Protein AF-S4P2X3-F1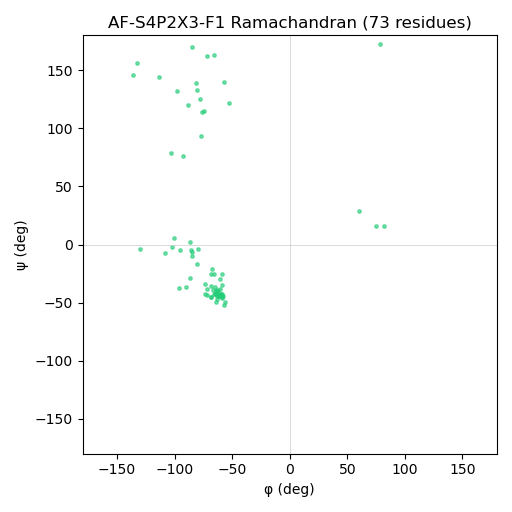 (afdb_monomer)

pLDDT: mean 86.34, std 9.55, range [54.25, 96.56]

Solvent-accessible surface area (backbone atoms only — not comparable to full-atom values): 4571 Å² total; per-residue (Å²): 91,85,27,38,67,59,48,35,54,45,35,34,76,76,70,70,36,54,54,72,59,45,52,56,51,44,52,52,37,30,77,70,69,75,44,73,80,60,87,39,86,61,50,69,77,61,92,85,60,69,62,74,80,73,53,58,48,86,43,94,89,51,4,70,61,41,44,51,33,70,77,65,74,48,133

Structure (mmCIF, N/CA/C/O backbone):
data_AF-S4P2X3-F1
#
_entry.id   AF-S4P2X3-F1
#
loop_
_atom_site.group_PDB
_atom_site.id
_atom_site.type_symbol
_atom_site.label_atom_id
_atom_site.label_alt_id
_atom_site.label_comp_id
_atom_site.label_asym_id
_atom_site.label_entity_id
_atom_site.label_seq_id
_atom_site.pdbx_PDB_ins_code
_atom_site.Cartn_x
_atom_site.Cartn_y
_atom_site.Cartn_z
_atom_site.occupancy
_atom_site.B_iso_or_equiv
_atom_site.auth_seq_id
_atom_site.auth_comp_id
_atom_site.auth_asym_id
_atom_site.auth_atom_id
_atom_site.pdbx_PDB_model_num
ATOM 1 N N . PRO A 1 1 ? 7.610 3.806 -4.298 1.00 77.31 1 PRO A N 1
ATOM 2 C CA . PRO A 1 1 ? 6.555 2.883 -3.823 1.00 77.31 1 PRO A CA 1
ATOM 3 C C . PRO A 1 1 ? 5.655 3.566 -2.797 1.00 77.31 1 PRO A C 1
ATOM 5 O O . PRO A 1 1 ? 6.029 4.630 -2.315 1.00 77.31 1 PRO A O 1
ATOM 8 N N . LEU A 1 2 ? 4.485 2.997 -2.494 1.00 81.62 2 LEU A N 1
ATOM 9 C CA . LEU A 1 2 ? 3.569 3.565 -1.503 1.00 81.62 2 LEU A CA 1
ATOM 10 C C . LEU A 1 2 ? 3.907 3.029 -0.105 1.00 81.62 2 LEU A C 1
ATOM 12 O O . LEU A 1 2 ? 3.861 1.818 0.103 1.00 81.62 2 LEU A O 1
ATOM 16 N N . ASP A 1 3 ? 4.239 3.920 0.828 1.00 88.88 3 ASP A N 1
ATOM 17 C CA . ASP A 1 3 ? 4.466 3.561 2.230 1.00 88.88 3 ASP A CA 1
ATOM 18 C C . ASP A 1 3 ? 3.155 3.513 3.039 1.00 88.88 3 ASP A C 1
ATOM 20 O O . ASP A 1 3 ? 2.081 3.921 2.582 1.00 88.88 3 ASP A O 1
ATOM 24 N N . THR A 1 4 ? 3.256 3.001 4.267 1.00 87.19 4 THR A N 1
ATOM 25 C CA . THR A 1 4 ? 2.113 2.808 5.177 1.00 87.19 4 THR A CA 1
ATOM 26 C C . THR A 1 4 ? 1.377 4.118 5.484 1.00 87.19 4 THR A C 1
ATOM 28 O O . THR A 1 4 ? 0.146 4.165 5.496 1.00 87.19 4 THR A O 1
ATOM 31 N N . VAL A 1 5 ? 2.121 5.199 5.723 1.00 88.38 5 VAL A N 1
ATOM 32 C CA . VAL A 1 5 ? 1.569 6.485 6.165 1.00 88.38 5 VAL A CA 1
ATOM 33 C C . VAL A 1 5 ? 0.847 7.175 5.011 1.00 88.38 5 VAL A C 1
ATOM 35 O O . VAL A 1 5 ? -0.247 7.720 5.185 1.00 88.38 5 VAL A O 1
ATOM 38 N N . GLU A 1 6 ? 1.428 7.145 3.815 1.00 90.50 6 GLU A N 1
ATOM 39 C CA . GLU A 1 6 ? 0.808 7.699 2.619 1.00 90.50 6 GLU A CA 1
ATOM 40 C C . GLU A 1 6 ? -0.415 6.885 2.184 1.00 90.50 6 GLU A C 1
ATOM 42 O O . GLU A 1 6 ? -1.424 7.485 1.799 1.00 90.50 6 GLU A O 1
ATOM 47 N N . LEU A 1 7 ? -0.398 5.554 2.337 1.00 91.69 7 LEU A N 1
ATOM 48 C CA . LEU A 1 7 ? -1.583 4.716 2.133 1.00 91.69 7 LEU A CA 1
ATOM 49 C C . LEU A 1 7 ? -2.742 5.154 3.042 1.00 91.69 7 LEU A C 1
ATOM 51 O O . LEU A 1 7 ? -3.837 5.431 2.546 1.00 91.69 7 LEU A O 1
ATOM 55 N N . GLU A 1 8 ? -2.511 5.280 4.352 1.00 91.94 8 GLU A N 1
ATOM 56 C CA . GLU A 1 8 ? -3.539 5.704 5.313 1.00 91.94 8 GLU A CA 1
ATOM 57 C C . GLU A 1 8 ? -4.075 7.115 5.009 1.00 91.94 8 GLU A C 1
ATOM 59 O O . GLU A 1 8 ? -5.292 7.348 4.997 1.00 91.94 8 GLU A O 1
ATOM 64 N N . LYS A 1 9 ? -3.185 8.069 4.697 1.00 92.62 9 LYS A N 1
ATOM 65 C CA . LYS A 1 9 ? -3.573 9.443 4.334 1.00 92.62 9 LYS A CA 1
ATOM 66 C C . LYS A 1 9 ? -4.393 9.491 3.047 1.00 92.62 9 LYS A C 1
ATOM 68 O O . LYS A 1 9 ? -5.346 10.273 2.955 1.00 92.62 9 LYS A O 1
ATOM 73 N N . LEU A 1 10 ? -4.016 8.730 2.020 1.00 94.44 10 LEU A N 1
ATOM 74 C CA . LEU A 1 10 ? -4.723 8.718 0.738 1.00 94.44 10 LEU A CA 1
ATOM 75 C C . LEU A 1 10 ? -6.076 8.019 0.856 1.00 94.44 10 LEU A C 1
ATOM 77 O O . LEU A 1 10 ? -7.069 8.574 0.380 1.00 94.44 10 LEU A O 1
ATOM 81 N N . ALA A 1 11 ? -6.144 6.882 1.550 1.00 94.88 11 ALA A N 1
ATOM 82 C CA . ALA A 1 11 ? -7.392 6.166 1.799 1.00 94.88 11 ALA A CA 1
ATOM 83 C C . ALA A 1 11 ? -8.411 7.049 2.537 1.00 94.88 11 ALA A C 1
ATOM 85 O O . ALA A 1 11 ? -9.562 7.163 2.111 1.00 94.88 11 ALA A O 1
ATOM 86 N N . SER A 1 12 ? -7.977 7.780 3.566 1.00 95.44 12 SER A N 1
ATOM 87 C CA . SER A 1 12 ? -8.844 8.724 4.279 1.00 95.44 12 SER A CA 1
ATOM 88 C C . SER A 1 12 ? -9.306 9.881 3.387 1.00 95.44 12 SER A C 1
ATOM 90 O O . SER A 1 12 ? -10.503 10.164 3.280 1.00 95.44 12 SER A O 1
ATOM 92 N N . ARG A 1 13 ? -8.384 10.539 2.670 1.00 96.12 13 ARG A N 1
ATOM 93 C CA . ARG A 1 13 ? -8.721 11.722 1.859 1.00 96.12 13 ARG A CA 1
ATOM 94 C C . ARG A 1 13 ? -9.604 11.388 0.658 1.00 96.12 13 ARG A C 1
ATOM 96 O O . ARG A 1 13 ? -10.565 12.121 0.401 1.00 96.12 13 ARG A O 1
ATOM 103 N N . LYS A 1 14 ? -9.266 10.322 -0.071 1.00 96.25 14 LYS A N 1
ATOM 104 C CA . LYS A 1 14 ? -9.852 9.974 -1.374 1.00 96.25 14 LYS A CA 1
ATOM 105 C C . LYS A 1 14 ? -10.978 8.951 -1.274 1.00 96.25 14 LYS A C 1
ATOM 107 O O . LYS A 1 14 ? -11.958 9.098 -1.991 1.00 96.25 14 LYS A O 1
ATOM 112 N N . LEU A 1 15 ? -10.862 7.971 -0.378 1.00 95.44 15 LEU A N 1
ATOM 113 C CA . LEU A 1 15 ? -11.818 6.863 -0.254 1.00 95.44 15 LEU A CA 1
ATOM 114 C C . LEU A 1 15 ? -12.697 6.956 1.004 1.00 95.44 15 LEU A C 1
ATOM 116 O O . LEU A 1 15 ? -13.634 6.180 1.145 1.00 95.44 15 LEU A O 1
ATOM 120 N N . LYS A 1 16 ? -12.423 7.913 1.904 1.00 96.56 16 LYS A N 1
ATOM 121 C CA . LYS A 1 16 ? -13.137 8.115 3.182 1.00 96.56 16 LYS A CA 1
ATOM 122 C C . LYS A 1 16 ? -13.061 6.911 4.131 1.00 96.56 16 LYS A C 1
ATOM 124 O O . LYS A 1 16 ? -13.944 6.716 4.962 1.00 96.56 16 LYS A O 1
ATOM 129 N N . ILE A 1 17 ? -11.982 6.134 4.043 1.00 96.31 17 ILE A N 1
ATOM 130 C CA . ILE A 1 17 ? -11.718 4.983 4.915 1.00 96.31 17 ILE A CA 1
ATOM 131 C C . ILE A 1 17 ? -10.762 5.417 6.032 1.00 96.31 17 ILE A C 1
ATOM 133 O O . ILE A 1 17 ? -9.749 6.064 5.773 1.00 96.31 17 ILE A O 1
ATOM 137 N N . ASN A 1 18 ? -11.072 5.087 7.288 1.00 95.19 18 ASN A N 1
ATOM 138 C CA . ASN A 1 18 ? -10.183 5.404 8.411 1.00 95.19 18 ASN A CA 1
ATOM 139 C C . ASN A 1 18 ? -8.920 4.515 8.413 1.00 95.19 18 ASN A C 1
ATOM 141 O O . ASN A 1 18 ? -8.893 3.455 7.786 1.00 95.19 18 ASN A O 1
ATOM 145 N N . ALA A 1 19 ?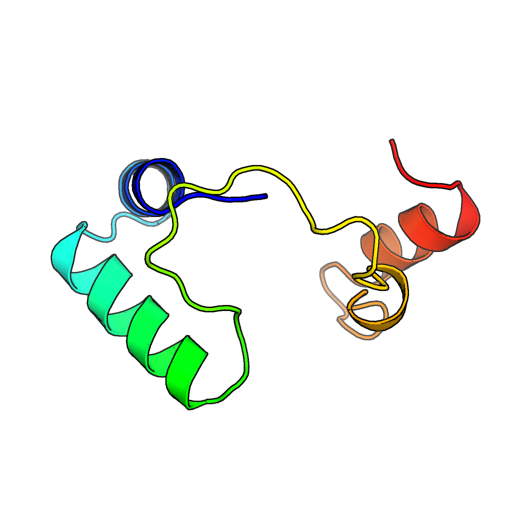 -7.876 4.930 9.136 1.00 91.75 19 ALA A N 1
ATOM 146 C CA . ALA A 1 19 ? -6.581 4.238 9.151 1.00 91.75 19 ALA A CA 1
ATOM 147 C C . ALA A 1 19 ? -6.682 2.773 9.619 1.00 91.75 19 ALA A C 1
ATOM 149 O O . ALA A 1 19 ? -6.180 1.870 8.955 1.00 91.75 19 ALA A O 1
ATOM 150 N N . LYS A 1 20 ? -7.415 2.513 10.712 1.00 93.31 20 LYS A N 1
ATOM 151 C CA . LYS A 1 20 ? -7.585 1.157 11.263 1.00 93.31 20 LYS A CA 1
ATOM 152 C C . LYS A 1 20 ? -8.209 0.203 10.243 1.00 93.31 20 LYS A C 1
ATOM 154 O O . LYS A 1 20 ? -7.745 -0.922 10.083 1.00 93.31 20 LYS A O 1
ATOM 159 N N . GLU A 1 21 ? -9.250 0.659 9.557 1.00 95.81 21 GLU A N 1
ATOM 160 C CA . GLU A 1 21 ? -9.940 -0.132 8.544 1.00 95.81 21 GLU A CA 1
ATOM 161 C C . GLU A 1 21 ? -9.097 -0.300 7.276 1.00 95.81 21 GLU A C 1
ATOM 163 O O . GLU A 1 21 ? -9.046 -1.393 6.714 1.00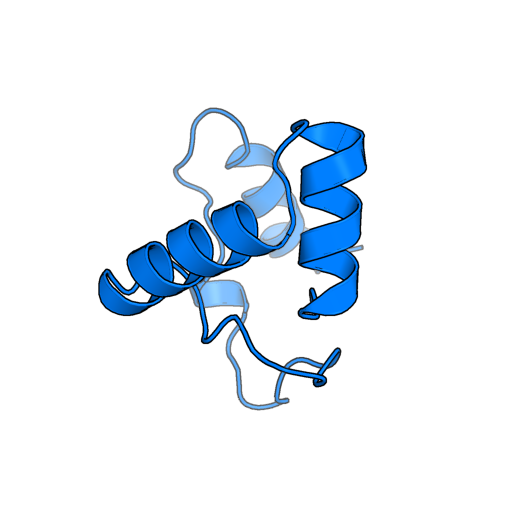 95.81 21 GLU A O 1
ATOM 168 N N . THR A 1 22 ? -8.365 0.744 6.877 1.00 96.12 22 THR A N 1
ATOM 169 C CA . THR A 1 22 ? -7.409 0.690 5.760 1.00 96.12 22 THR A CA 1
ATOM 170 C C . THR A 1 22 ? -6.376 -0.408 5.988 1.00 96.12 22 THR A C 1
ATOM 172 O O . THR A 1 22 ? -6.197 -1.268 5.127 1.00 96.12 22 THR A O 1
ATOM 175 N N . MET A 1 23 ? -5.761 -0.446 7.174 1.00 93.69 23 MET A N 1
ATOM 176 C CA . MET A 1 23 ? -4.759 -1.459 7.506 1.00 93.69 23 MET A CA 1
ATOM 177 C C . MET A 1 23 ? -5.349 -2.866 7.586 1.00 93.69 23 MET A C 1
ATOM 179 O O . MET A 1 23 ? -4.742 -3.806 7.081 1.00 93.69 23 MET A O 1
ATOM 183 N N . ARG A 1 24 ? -6.562 -3.017 8.131 1.00 95.44 24 ARG A N 1
ATOM 184 C CA . ARG A 1 24 ? -7.266 -4.309 8.164 1.00 95.44 24 ARG A CA 1
ATOM 185 C C . ARG A 1 24 ? -7.533 -4.854 6.755 1.00 95.44 24 ARG A C 1
ATOM 187 O O . ARG A 1 24 ? -7.375 -6.049 6.510 1.00 95.44 24 ARG A O 1
ATOM 194 N N . ILE A 1 25 ? -7.961 -3.994 5.829 1.00 95.62 25 ILE A N 1
ATOM 195 C CA . ILE A 1 25 ? -8.200 -4.376 4.431 1.00 95.62 25 ILE A CA 1
ATOM 196 C C . ILE A 1 25 ? -6.874 -4.708 3.742 1.00 95.62 25 ILE A C 1
ATOM 198 O O . ILE A 1 25 ? -6.781 -5.742 3.084 1.00 95.62 25 ILE A O 1
ATOM 202 N N . ALA A 1 26 ? -5.844 -3.880 3.927 1.00 94.50 26 ALA 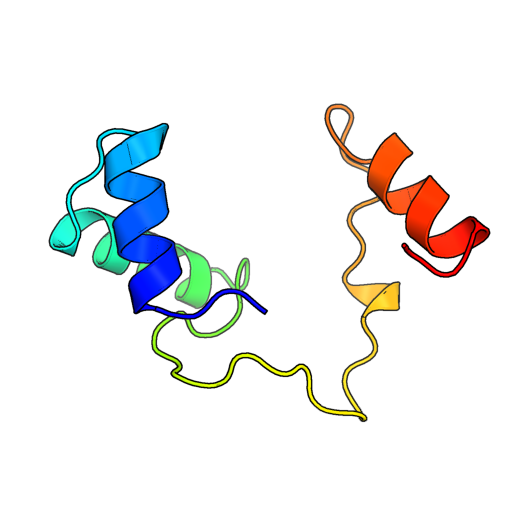A N 1
ATOM 203 C CA . ALA A 1 26 ? -4.531 -4.099 3.332 1.00 94.50 26 ALA A CA 1
ATOM 204 C C . ALA A 1 26 ? -3.905 -5.429 3.790 1.00 94.50 26 ALA A C 1
ATOM 206 O O . ALA A 1 26 ? -3.420 -6.197 2.963 1.00 94.50 26 ALA A O 1
ATOM 207 N N . GLU A 1 27 ? -3.986 -5.764 5.080 1.00 93.25 27 GLU A N 1
ATOM 208 C CA . GLU A 1 27 ? -3.528 -7.059 5.602 1.00 93.25 27 GLU A CA 1
ATOM 209 C C . GLU A 1 27 ? -4.270 -8.235 4.960 1.00 93.25 27 GLU A C 1
ATOM 211 O O . GLU A 1 27 ? -3.643 -9.214 4.556 1.00 93.25 27 GLU A O 1
ATOM 216 N N . LYS A 1 28 ? -5.593 -8.122 4.785 1.00 95.88 28 LYS A N 1
ATOM 217 C CA . LYS A 1 28 ? -6.382 -9.150 4.096 1.00 95.88 28 LYS A CA 1
ATOM 218 C C . LYS A 1 28 ? -5.930 -9.338 2.644 1.00 95.88 28 LYS A C 1
ATOM 220 O O . LYS A 1 28 ? -5.785 -10.475 2.203 1.00 95.88 28 LYS A O 1
ATOM 225 N N . LEU A 1 29 ? -5.700 -8.247 1.911 1.00 94.75 29 LEU A N 1
ATOM 226 C CA . LEU A 1 29 ? -5.221 -8.297 0.523 1.00 94.75 29 LEU A CA 1
ATOM 227 C C . LEU A 1 29 ? -3.812 -8.897 0.430 1.00 94.75 29 LEU A C 1
ATOM 229 O O . LEU A 1 29 ? -3.530 -9.655 -0.498 1.00 94.75 29 LEU A O 1
ATOM 233 N N . TYR A 1 30 ? -2.952 -8.615 1.411 1.00 93.06 30 TYR A N 1
ATOM 234 C CA . TYR A 1 30 ? -1.634 -9.233 1.525 1.00 93.06 30 TYR A CA 1
ATOM 235 C C . TYR A 1 30 ? -1.735 -10.749 1.733 1.00 93.06 30 TYR A C 1
ATOM 237 O O . TYR A 1 30 ? -1.092 -11.506 1.012 1.00 93.06 30 TYR A O 1
ATOM 245 N N . THR A 1 31 ? -2.594 -11.217 2.647 1.00 91.81 31 THR A N 1
ATOM 246 C CA . THR A 1 31 ? -2.816 -12.661 2.857 1.00 91.81 31 THR A CA 1
ATOM 247 C C . THR A 1 31 ? -3.349 -13.361 1.604 1.00 91.81 31 THR A C 1
ATOM 249 O O . THR A 1 31 ? -3.071 -14.535 1.386 1.00 91.81 31 THR A O 1
ATOM 252 N N . GLN A 1 32 ? -4.093 -12.645 0.760 1.00 94.50 32 GLN A N 1
ATOM 253 C CA . GLN A 1 32 ? -4.580 -13.153 -0.525 1.00 94.50 32 GLN A CA 1
ATOM 254 C C . GLN A 1 32 ? -3.519 -13.125 -1.640 1.00 94.50 32 GLN A C 1
ATOM 256 O O . GLN A 1 32 ? -3.797 -13.592 -2.740 1.00 94.50 32 GLN A O 1
ATOM 261 N N . GLY A 1 33 ? -2.326 -12.582 -1.380 1.00 90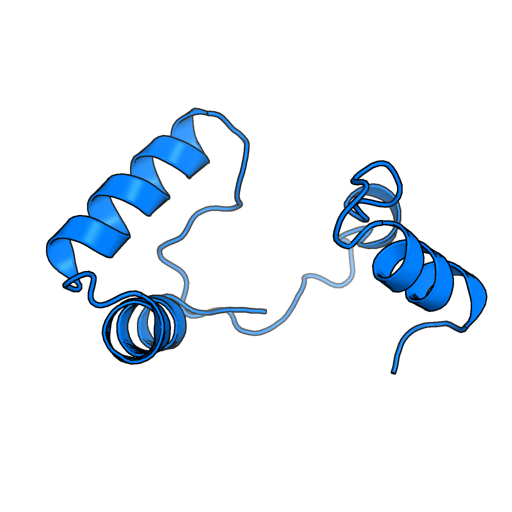.00 33 GLY A N 1
ATOM 262 C CA . GLY A 1 33 ? -1.249 -12.459 -2.364 1.00 90.00 33 GLY A CA 1
ATOM 263 C C . GLY A 1 33 ? -1.471 -11.360 -3.407 1.00 90.00 33 GLY A C 1
ATOM 264 O O . GLY A 1 33 ? -0.813 -11.373 -4.442 1.00 90.00 33 GLY A O 1
ATOM 265 N N . LEU A 1 34 ? -2.393 -10.421 -3.164 1.00 88.44 34 LEU A N 1
ATOM 266 C CA . LEU A 1 34 ? -2.748 -9.367 -4.125 1.00 88.44 34 LEU A CA 1
ATOM 267 C C . LEU A 1 34 ? -1.855 -8.129 -4.022 1.00 88.44 34 LEU A C 1
ATOM 269 O O . LEU A 1 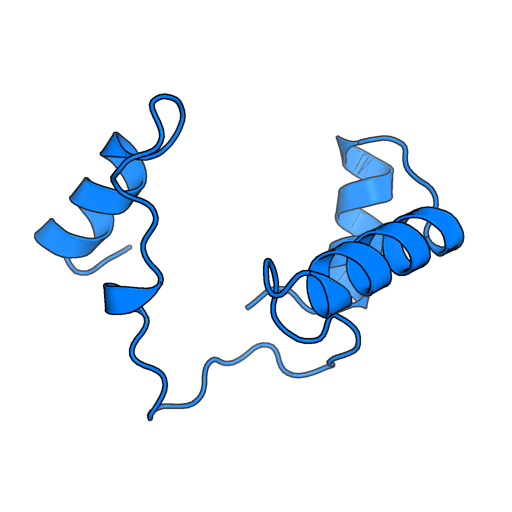34 ? -1.679 -7.416 -5.007 1.00 88.44 34 LEU A O 1
ATOM 273 N N . I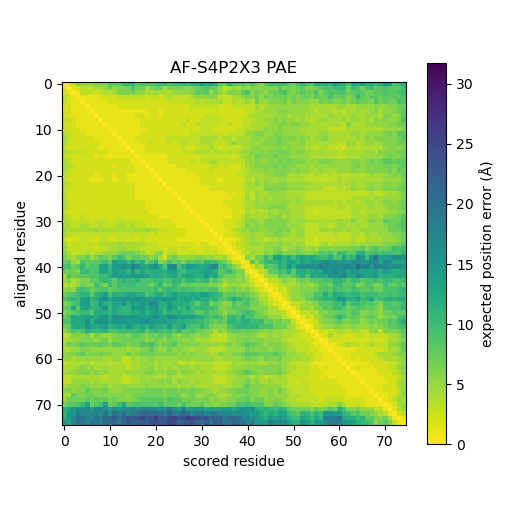LE A 1 35 ? -1.315 -7.856 -2.835 1.00 90.88 35 ILE A N 1
ATOM 274 C CA . ILE A 1 35 ? -0.405 -6.733 -2.594 1.00 90.88 35 ILE A CA 1
ATOM 275 C C . ILE A 1 35 ? 0.820 -7.197 -1.809 1.00 90.88 35 ILE A C 1
ATOM 277 O O . ILE A 1 35 ? 0.767 -8.185 -1.076 1.00 90.88 35 ILE A O 1
ATOM 281 N N . SER A 1 36 ? 1.920 -6.455 -1.928 1.00 87.69 36 SER A N 1
ATOM 282 C CA . SER A 1 36 ? 3.077 -6.611 -1.045 1.00 87.69 36 SER A CA 1
ATOM 283 C C . SER A 1 36 ? 2.737 -6.212 0.393 1.00 87.69 36 SER A C 1
ATOM 285 O O . SER A 1 36 ? 1.750 -5.520 0.645 1.00 87.69 36 SER A O 1
ATOM 287 N N . TYR A 1 37 ? 3.574 -6.632 1.343 1.00 87.38 37 TYR A N 1
ATOM 288 C CA . TYR A 1 37 ? 3.353 -6.372 2.764 1.00 87.38 37 TYR A CA 1
ATOM 289 C C . TYR A 1 37 ? 3.132 -4.867 3.044 1.00 87.38 37 TYR A C 1
ATOM 291 O O . TYR A 1 37 ? 4.000 -4.058 2.710 1.00 87.38 37 TYR A O 1
ATOM 299 N N . PRO A 1 38 ? 1.988 -4.471 3.640 1.00 80.00 38 PRO A N 1
ATOM 300 C CA . PRO A 1 38 ? 1.542 -3.075 3.652 1.00 80.00 38 PRO A CA 1
ATOM 301 C C . PRO A 1 38 ? 2.129 -2.240 4.796 1.00 80.00 38 PRO A C 1
ATOM 303 O O . PRO A 1 38 ? 1.867 -1.045 4.865 1.00 80.00 38 PRO A O 1
ATOM 306 N N . ARG A 1 39 ? 2.886 -2.860 5.712 1.00 77.25 39 ARG A N 1
ATOM 307 C CA . ARG A 1 39 ? 3.567 -2.188 6.827 1.00 77.25 39 ARG A CA 1
ATOM 308 C C . ARG A 1 39 ? 5.046 -2.055 6.499 1.00 77.25 39 ARG A C 1
ATOM 310 O O . ARG A 1 39 ? 5.866 -2.855 6.943 1.00 77.25 39 ARG A O 1
ATOM 317 N N . THR A 1 40 ? 5.364 -1.068 5.677 1.00 75.94 40 THR A N 1
ATOM 318 C CA . THR A 1 40 ? 6.737 -0.736 5.303 1.00 75.94 40 THR A CA 1
ATOM 319 C C . THR A 1 40 ? 6.961 0.772 5.345 1.00 75.94 40 THR A C 1
ATOM 321 O O . THR A 1 40 ? 6.050 1.557 5.060 1.00 75.94 40 THR A O 1
ATOM 324 N N . GLU A 1 41 ? 8.176 1.159 5.724 1.00 70.88 41 GLU A N 1
ATOM 325 C CA . GLU A 1 41 ? 8.717 2.517 5.576 1.00 70.88 41 GLU A CA 1
ATOM 326 C C . GLU A 1 41 ? 9.552 2.640 4.287 1.00 70.88 41 GLU A C 1
ATOM 328 O O . GLU A 1 41 ? 10.012 3.722 3.932 1.00 70.88 41 GLU A O 1
ATOM 333 N N . THR A 1 42 ? 9.755 1.531 3.565 1.00 71.25 42 THR A N 1
ATOM 334 C CA . THR A 1 42 ? 10.520 1.506 2.319 1.00 71.25 42 THR A CA 1
ATOM 335 C C . THR A 1 42 ? 9.712 2.132 1.187 1.00 71.25 42 THR A C 1
ATOM 337 O O . THR A 1 42 ? 8.703 1.591 0.733 1.00 71.25 42 THR A O 1
ATOM 340 N N . ASN A 1 43 ? 10.205 3.258 0.686 1.00 66.19 43 ASN A N 1
ATOM 341 C CA . ASN A 1 43 ? 9.647 3.991 -0.446 1.00 66.19 43 ASN A CA 1
ATOM 342 C C . ASN A 1 43 ? 10.405 3.738 -1.764 1.00 66.19 43 ASN A C 1
ATOM 344 O O . ASN A 1 43 ? 10.043 4.325 -2.786 1.00 66.19 43 ASN A O 1
ATOM 348 N N . GLU A 1 44 ? 11.376 2.821 -1.776 1.00 71.19 44 GLU A N 1
ATOM 349 C CA . GLU A 1 44 ? 12.149 2.398 -2.953 1.00 71.19 44 GLU A CA 1
ATOM 350 C C . GLU A 1 44 ? 11.863 0.938 -3.346 1.00 71.19 44 GLU A C 1
ATOM 352 O O . GLU A 1 44 ? 11.624 0.081 -2.496 1.00 71.19 44 GLU A O 1
ATOM 357 N N . PHE A 1 45 ? 11.853 0.638 -4.649 1.00 74.94 45 PHE A N 1
ATOM 358 C CA . PHE A 1 45 ? 11.784 -0.750 -5.115 1.00 7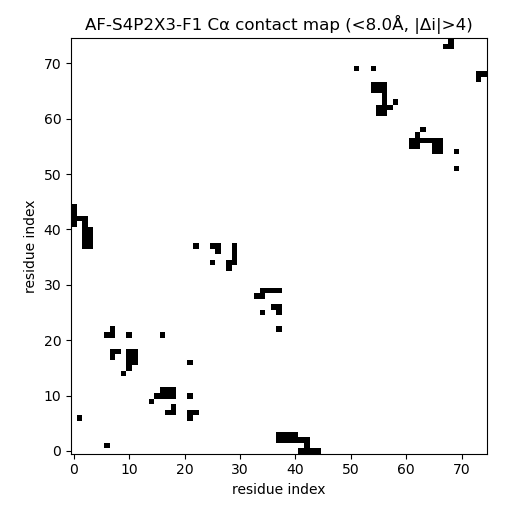4.94 45 PHE A CA 1
ATOM 359 C C . PHE A 1 45 ? 13.189 -1.371 -5.069 1.00 74.94 45 PHE A C 1
ATOM 361 O O . PHE A 1 45 ? 14.149 -0.706 -5.466 1.00 74.94 45 PHE A O 1
ATOM 368 N N . PRO A 1 46 ? 13.342 -2.637 -4.639 1.00 76.88 46 PRO A N 1
ATOM 369 C CA . PRO A 1 46 ? 14.619 -3.333 -4.742 1.00 76.88 46 PRO A CA 1
ATOM 370 C C . PRO A 1 46 ? 15.090 -3.369 -6.198 1.00 76.88 46 PRO A C 1
ATOM 372 O O . PRO A 1 46 ? 14.289 -3.643 -7.090 1.00 76.88 46 PRO A O 1
ATOM 375 N N . LYS A 1 47 ? 16.390 -3.172 -6.447 1.00 74.75 47 LYS A N 1
ATOM 376 C CA . LYS A 1 47 ? 16.963 -3.222 -7.810 1.00 74.75 47 LYS A CA 1
ATOM 377 C C . LYS A 1 47 ? 16.735 -4.564 -8.516 1.00 74.75 47 LYS A C 1
ATOM 379 O O . LYS A 1 47 ? 16.712 -4.620 -9.737 1.00 74.75 47 LYS A O 1
ATOM 384 N N . GLU A 1 48 ? 16.571 -5.629 -7.739 1.00 76.06 48 GLU A N 1
ATOM 385 C CA . GLU A 1 48 ? 16.340 -6.994 -8.221 1.00 76.06 48 GLU A CA 1
ATOM 386 C C . GLU A 1 48 ? 14.859 -7.282 -8.516 1.00 76.06 48 GLU A C 1
ATOM 388 O O . GLU A 1 48 ? 14.523 -8.315 -9.094 1.00 76.06 48 GLU A O 1
ATOM 393 N N . MET A 1 49 ? 13.951 -6.381 -8.127 1.00 75.38 49 MET A N 1
ATOM 394 C CA . MET A 1 49 ? 12.524 -6.557 -8.361 1.00 75.38 49 MET A CA 1
ATOM 395 C C . MET A 1 49 ? 12.195 -6.265 -9.827 1.00 75.38 49 MET A C 1
ATOM 397 O O . MET A 1 49 ? 12.281 -5.129 -10.291 1.00 75.38 49 MET A O 1
ATOM 401 N N . ASN A 1 50 ? 11.766 -7.292 -10.560 1.00 74.81 50 ASN A N 1
ATOM 402 C CA . ASN A 1 50 ? 11.299 -7.131 -11.933 1.00 74.81 50 ASN A CA 1
ATOM 403 C C . ASN A 1 50 ? 9.880 -6.534 -11.948 1.00 74.81 50 ASN A C 1
ATOM 405 O O . ASN A 1 50 ? 8.886 -7.256 -11.881 1.00 74.81 50 ASN A O 1
ATOM 409 N N . LEU A 1 51 ? 9.798 -5.206 -12.045 1.00 75.19 51 LEU A N 1
ATOM 410 C CA . LEU A 1 51 ? 8.530 -4.469 -12.085 1.00 75.19 51 LEU A CA 1
ATOM 411 C C . LEU A 1 51 ? 7.700 -4.758 -13.345 1.00 75.19 51 LEU A C 1
ATOM 413 O O . LEU A 1 51 ? 6.478 -4.640 -13.300 1.00 75.19 51 LEU A O 1
ATOM 417 N N . GLY A 1 52 ? 8.342 -5.168 -14.445 1.00 73.12 52 GLY A N 1
ATOM 418 C CA . GLY A 1 52 ? 7.661 -5.467 -15.704 1.00 73.12 52 GLY A CA 1
ATOM 419 C C . GLY A 1 52 ? 6.681 -6.634 -15.580 1.00 73.12 52 GLY A C 1
ATOM 420 O O . GLY A 1 52 ? 5.568 -6.556 -16.090 1.00 73.12 52 GLY A O 1
ATOM 421 N N . HIS A 1 53 ? 7.044 -7.679 -14.830 1.00 71.44 53 HIS A N 1
ATOM 422 C CA . HIS A 1 53 ? 6.155 -8.824 -14.590 1.00 71.44 53 HIS A CA 1
ATOM 423 C C . HIS A 1 53 ? 4.938 -8.493 -13.718 1.00 71.44 53 HIS A C 1
ATOM 425 O O . HIS A 1 53 ? 3.915 -9.164 -13.821 1.00 71.44 53 HIS A O 1
ATOM 431 N N . SER A 1 54 ? 5.031 -7.466 -12.874 1.00 74.38 54 SER A N 1
ATOM 432 C CA . SER A 1 54 ? 3.931 -7.035 -12.004 1.00 74.38 54 SER A CA 1
ATOM 433 C C . SER A 1 54 ? 2.977 -6.051 -12.691 1.00 74.38 54 SER A C 1
ATOM 435 O O . SER A 1 54 ? 2.042 -5.558 -12.059 1.00 74.38 54 SER A O 1
ATOM 437 N N . MET A 1 55 ? 3.210 -5.732 -13.967 1.00 84.19 55 MET A N 1
ATOM 438 C CA . MET A 1 55 ? 2.428 -4.744 -14.694 1.00 84.19 55 MET A CA 1
ATOM 439 C C . MET A 1 55 ? 1.075 -5.318 -15.137 1.00 84.19 55 MET A C 1
ATOM 441 O O . MET A 1 55 ? 0.996 -6.342 -15.811 1.00 84.19 55 MET A O 1
ATOM 445 N N . GLN A 1 56 ? -0.015 -4.644 -14.768 1.00 87.19 56 GLN A N 1
ATOM 446 C CA . GLN A 1 56 ? -1.379 -5.132 -14.991 1.00 87.19 56 GLN A CA 1
ATOM 447 C C . GLN A 1 56 ? -1.959 -4.625 -16.318 1.00 87.19 56 GLN A C 1
ATOM 449 O O . GLN A 1 56 ? -2.786 -3.718 -16.327 1.00 87.19 56 GLN A O 1
ATOM 454 N N . THR A 1 57 ? -1.541 -5.208 -17.443 1.00 90.69 57 THR A N 1
ATOM 455 C CA . THR A 1 57 ? -1.985 -4.786 -18.791 1.00 90.69 57 THR A CA 1
ATOM 456 C C . THR A 1 57 ? -3.354 -5.336 -19.204 1.00 90.69 57 THR A C 1
ATOM 458 O O . THR A 1 57 ? -3.976 -4.811 -20.122 1.00 90.69 57 THR A O 1
ATOM 461 N N . GLY A 1 58 ? -3.850 -6.371 -18.518 1.00 91.25 58 GLY A N 1
ATOM 462 C CA . GLY A 1 58 ? -5.113 -7.039 -18.852 1.00 91.25 58 GLY A CA 1
ATOM 463 C C . GLY A 1 58 ? -6.385 -6.395 -18.285 1.00 91.25 58 GLY A C 1
ATOM 464 O O . GLY A 1 58 ? -7.476 -6.856 -18.612 1.00 91.25 58 GLY A O 1
ATOM 465 N N . ASP A 1 59 ? -6.282 -5.374 -17.427 1.00 92.69 59 ASP A N 1
ATOM 466 C CA . ASP A 1 59 ? -7.465 -4.737 -16.832 1.00 92.69 59 ASP A CA 1
ATOM 467 C C . ASP A 1 59 ? -8.108 -3.727 -17.804 1.00 92.69 59 ASP A C 1
ATOM 469 O O . ASP A 1 59 ? -7.402 -2.887 -18.365 1.00 92.69 59 ASP A O 1
ATOM 473 N N . PRO A 1 60 ? -9.438 -3.734 -18.000 1.00 94.31 60 PRO A N 1
ATOM 474 C CA . PRO A 1 60 ? -10.092 -2.819 -18.935 1.00 94.31 60 PRO A CA 1
ATOM 475 C C . PRO A 1 60 ? -10.043 -1.342 -18.508 1.00 94.31 60 PRO A C 1
ATOM 477 O O . PRO A 1 60 ? -10.202 -0.466 -19.355 1.00 94.31 60 PRO A O 1
ATOM 480 N N . 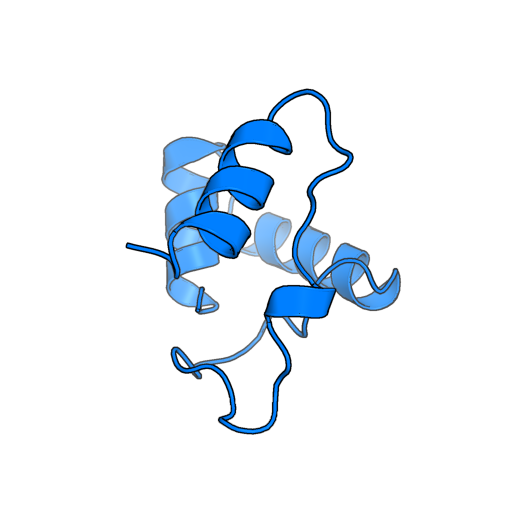ASN A 1 61 ? -9.839 -1.041 -17.223 1.00 94.25 61 ASN A N 1
ATOM 481 C CA . ASN A 1 61 ? -9.870 0.326 -16.703 1.00 94.25 61 ASN A CA 1
ATOM 482 C C . ASN A 1 61 ? -8.492 1.000 -16.748 1.00 94.25 61 ASN A C 1
ATOM 484 O O . ASN A 1 61 ? -8.409 2.201 -17.000 1.00 94.25 61 ASN A O 1
ATOM 488 N N . TRP A 1 62 ? -7.412 0.252 -16.491 1.00 92.81 62 TRP A N 1
ATOM 489 C CA . TRP A 1 62 ? -6.044 0.798 -16.421 1.00 92.81 62 TRP A CA 1
ATOM 490 C C . TRP A 1 62 ? -5.003 0.049 -17.261 1.00 92.81 62 TRP A C 1
ATOM 492 O O . TRP A 1 62 ? -3.863 0.505 -17.358 1.00 92.81 62 TRP A O 1
ATOM 502 N N . GLY A 1 63 ? -5.364 -1.056 -17.913 1.00 92.25 63 GLY A N 1
ATOM 503 C CA . GLY A 1 63 ? -4.430 -1.898 -18.662 1.00 92.25 63 GLY A CA 1
ATOM 504 C C . GLY A 1 63 ? -3.735 -1.180 -19.814 1.00 92.25 63 GLY A C 1
ATOM 505 O O . GLY A 1 63 ? -2.529 -1.330 -19.992 1.00 92.25 63 GLY A O 1
ATOM 506 N N . ALA A 1 64 ? -4.452 -0.305 -20.524 1.00 91.94 64 ALA A N 1
ATOM 507 C CA . ALA A 1 64 ? -3.865 0.525 -21.577 1.00 91.94 64 ALA A CA 1
ATOM 508 C C . ALA A 1 64 ? -2.779 1.475 -21.037 1.00 91.94 64 ALA A C 1
ATOM 510 O O . ALA A 1 64 ? -1.731 1.644 -21.654 1.00 91.94 64 ALA A O 1
ATOM 511 N N . PHE A 1 65 ? -2.998 2.065 -19.858 1.00 90.31 65 PHE A N 1
ATOM 512 C CA . PHE A 1 65 ? -1.999 2.913 -19.205 1.00 90.31 65 PHE A CA 1
ATOM 513 C C . PHE A 1 65 ? -0.760 2.101 -18.799 1.00 90.31 65 PHE A C 1
ATOM 515 O O . PHE A 1 65 ? 0.368 2.532 -19.027 1.00 90.31 65 PHE A O 1
ATOM 522 N N . ALA A 1 66 ? -0.973 0.903 -18.256 1.00 89.81 66 ALA A N 1
ATOM 523 C CA . ALA A 1 66 ? 0.089 -0.014 -17.862 1.00 89.81 66 ALA A CA 1
ATOM 524 C C . ALA A 1 66 ? 0.930 -0.493 -19.065 1.00 89.81 66 ALA A C 1
ATOM 526 O O . ALA A 1 66 ? 2.156 -0.543 -18.978 1.00 89.81 66 ALA A O 1
ATOM 527 N N . GLN A 1 67 ? 0.289 -0.778 -20.205 1.00 89.44 67 GLN A N 1
ATOM 528 C CA . GLN A 1 67 ? 0.971 -1.160 -21.446 1.00 89.44 67 GLN A CA 1
ATOM 529 C C . GLN A 1 67 ? 1.859 -0.024 -21.969 1.00 89.44 67 GLN A C 1
ATOM 531 O O . GLN A 1 67 ? 3.028 -0.248 -22.272 1.00 89.44 67 GLN A O 1
ATOM 536 N N . ASN A 1 68 ? 1.353 1.214 -21.966 1.00 88.31 68 ASN A N 1
ATOM 537 C CA . ASN A 1 68 ? 2.129 2.381 -22.395 1.00 88.31 68 ASN A CA 1
ATOM 538 C C . ASN A 1 68 ? 3.411 2.581 -21.566 1.00 88.31 68 ASN A C 1
ATOM 540 O O . ASN A 1 68 ? 4.430 3.001 -22.113 1.00 88.31 68 ASN A O 1
ATOM 544 N N . ILE A 1 69 ? 3.378 2.273 -20.262 1.00 88.31 69 ILE A N 1
ATOM 545 C CA . ILE A 1 69 ? 4.563 2.331 -19.390 1.00 88.31 69 ILE A CA 1
ATOM 546 C C . ILE A 1 69 ? 5.620 1.310 -19.826 1.00 88.31 69 ILE A C 1
ATOM 548 O O . ILE A 1 69 ? 6.799 1.658 -19.863 1.00 88.31 69 ILE A O 1
ATOM 552 N N . LEU A 1 70 ? 5.223 0.081 -20.171 1.00 85.75 70 LEU A N 1
ATOM 553 C CA . LEU A 1 70 ? 6.158 -0.944 -20.655 1.00 85.75 70 LEU A CA 1
ATOM 554 C C . LEU A 1 70 ? 6.785 -0.544 -21.990 1.00 85.75 70 LEU A C 1
ATOM 556 O O . LEU A 1 70 ? 7.991 -0.700 -22.167 1.00 85.75 70 LEU A O 1
ATOM 560 N N . ASP A 1 71 ? 5.973 -0.001 -22.896 1.00 86.62 71 ASP A N 1
ATOM 561 C CA . ASP A 1 71 ? 6.405 0.339 -24.251 1.00 86.62 71 ASP A CA 1
ATOM 562 C C . ASP A 1 71 ? 7.299 1.591 -24.280 1.00 86.62 71 ASP A C 1
ATOM 564 O O . ASP A 1 71 ? 8.222 1.676 -25.089 1.00 86.62 71 ASP A O 1
ATOM 568 N N . SER A 1 72 ? 7.045 2.560 -23.391 1.00 83.38 72 SER A N 1
ATOM 569 C CA . SER A 1 72 ? 7.726 3.869 -23.385 1.00 83.38 72 SER A CA 1
ATOM 570 C C . SER A 1 72 ? 8.824 4.002 -22.322 1.00 83.38 72 SER A C 1
ATOM 572 O O . SER A 1 72 ? 9.485 5.034 -22.269 1.00 83.38 72 SER A O 1
ATOM 574 N N . GLY A 1 73 ? 9.037 2.981 -21.482 1.00 69.00 73 GLY A N 1
ATOM 575 C CA . GLY A 1 73 ? 10.064 2.994 -20.429 1.00 69.00 73 GLY A CA 1
ATOM 576 C C . GLY A 1 73 ? 9.669 3.719 -19.135 1.00 69.00 73 GLY A C 1
ATOM 577 O O . GLY A 1 73 ? 10.536 3.987 -18.307 1.00 69.00 73 GLY A O 1
ATOM 578 N N . GLY A 1 74 ? 8.373 3.981 -18.936 1.00 64.69 74 GLY A N 1
ATOM 579 C CA . GLY A 1 74 ? 7.835 4.727 -17.793 1.00 64.69 74 GLY A CA 1
ATOM 580 C C . GLY A 1 74 ? 7.982 6.252 -17.902 1.00 64.69 74 GLY A C 1
ATOM 581 O O . GLY A 1 74 ? 8.561 6.745 -18.867 1.00 64.69 74 GLY A O 1
ATOM 582 N N . PRO A 1 75 ? 7.372 7.010 -16.972 1.00 54.25 75 PRO A N 1
ATOM 583 C CA . PRO A 1 75 ? 7.566 8.457 -16.864 1.00 54.25 75 PRO A CA 1
ATOM 584 C C . PRO A 1 75 ? 8.973 8.843 -16.388 1.00 54.25 75 PRO A C 1
ATOM 586 O O . PRO A 1 75 ? 9.616 8.025 -15.689 1.00 54.25 75 PRO A O 1
#

Mean predicted aligned error: 5.7 Å

Secondary structure (DSSP, 8-state):
---HHHHHHHIIIII---HHHHHHHHHHHHHTTSS--S-----S--TT--TTTT--TT-TTTHHHHHHHHHHT--

Organism: NCBI:txid116150

Sequence (75 aa):
PLDTVELEKLASRKLKINAKETMRIAEKLYTQGLISYPRTETNEFPKEMNLGHSMQTGDPNWGAFAQNILDSGGP

Radius of gyration: 14.06 Å; Cα contacts (8 Å, |Δi|>4): 62; chains: 1; bounding box: 30×25×36 Å

Foldseek 3Di:
DDALVNQQVCCCVPVVDHSVVSQVVQVVCVVVVNDPDRHDPDPDDPPPDPVLVVQQLPDPPCNVVSVCCVVVVHD

Nearest PDB structures (foldseek):
  5gvc-assembly1_A  TM=9.659E-01  e=4.689E-04  Homo sapiens
  9ca1-assembly1_A  TM=9.493E-01  e=1.096E-03  Homo sapiens
  9ca0-assembly1_A  TM=9.500E-01  e=1.621E-03  Homo sapiens
  1cy9-assembly1_B  TM=7.862E-01  e=1.815E-02  Escherichia coli K-12
  1cy9-assembly1_A  TM=7.866E-01  e=2.208E-02  Escherichia coli K-12

InterPro domains:
  IPR000380 DNA topoisomerase, type IA [PTHR11390] (1-72)
  IPR013497 DNA topoisomerase, type IA, central [PF01131] (1-67)
  IPR013497 DNA topoisomerase, type IA, central [PS52039] (1-75)
  IPR013826 DNA topoisomerase, type IA, central region, subdomain 3 [G3DSA:1.10.290.10] (1-73)
  IPR023405 DNA topoisomerase, type IA, core domain [SSF56712] (1-64)
  IPR023406 DNA topoisomerase, type IA, active site [PS00396] (27-41)